Protein AF-A0A942C4Z3-F1 (afdb_monomer_lite)

Structure (mmCIF, N/CA/C/O backbone):
data_AF-A0A942C4Z3-F1
#
_entry.id   AF-A0A942C4Z3-F1
#
loop_
_atom_site.group_PDB
_atom_site.id
_atom_site.type_symbol
_atom_site.label_atom_id
_atom_site.label_alt_id
_atom_site.label_comp_id
_atom_site.label_asym_id
_atom_site.label_entity_id
_atom_site.label_seq_id
_atom_site.pdbx_PDB_ins_code
_atom_site.Cartn_x
_atom_site.Cartn_y
_atom_site.Cartn_z
_atom_site.occupancy
_atom_site.B_iso_or_equiv
_atom_site.auth_seq_id
_atom_site.auth_comp_id
_atom_site.auth_asym_id
_atom_site.auth_atom_id
_atom_site.pdbx_PDB_model_num
ATOM 1 N N . MET A 1 1 ? 22.144 50.194 47.033 1.00 37.28 1 MET A N 1
ATOM 2 C CA . MET A 1 1 ? 22.217 49.060 46.087 1.00 37.28 1 MET A CA 1
ATOM 3 C C . MET A 1 1 ? 20.791 48.682 45.725 1.00 37.28 1 MET A C 1
ATOM 5 O O . MET A 1 1 ? 20.135 47.996 46.494 1.00 37.28 1 MET A O 1
ATOM 9 N N . GLU A 1 2 ? 20.272 49.245 44.635 1.00 37.56 2 GLU A N 1
ATOM 10 C CA . GLU A 1 2 ? 18.892 49.024 44.189 1.00 37.56 2 GLU A CA 1
ATOM 11 C C . GLU A 1 2 ? 18.770 47.665 43.491 1.00 37.56 2 GLU A C 1
ATOM 13 O O . GLU A 1 2 ? 19.427 47.405 42.482 1.00 37.56 2 GLU A O 1
ATOM 18 N N . SER A 1 3 ? 17.919 46.787 44.017 1.00 44.44 3 SER A N 1
ATOM 19 C CA . SER A 1 3 ? 17.515 45.565 43.331 1.00 44.44 3 SER A CA 1
ATOM 20 C C . SER A 1 3 ? 16.444 45.909 42.293 1.00 44.44 3 SER A C 1
ATOM 22 O O . SER A 1 3 ? 15.278 46.130 42.612 1.00 44.44 3 SER A O 1
ATOM 24 N N . LYS A 1 4 ? 16.855 45.958 41.019 1.00 50.91 4 LYS A N 1
ATOM 25 C CA . LYS A 1 4 ? 15.953 46.046 39.862 1.00 50.91 4 LYS A CA 1
ATOM 26 C C . LYS A 1 4 ? 14.929 44.910 39.927 1.00 50.91 4 LYS A C 1
ATOM 28 O O . LYS A 1 4 ? 15.250 43.751 39.666 1.00 50.91 4 LYS A O 1
ATOM 33 N N . THR A 1 5 ? 13.688 45.252 40.243 1.00 57.81 5 THR A N 1
ATOM 34 C CA . THR A 1 5 ? 12.519 44.389 40.104 1.00 57.81 5 THR A CA 1
ATOM 35 C C . THR A 1 5 ? 12.338 44.055 38.625 1.00 57.81 5 THR A C 1
ATOM 37 O O . THR A 1 5 ? 11.783 44.828 37.850 1.00 57.81 5 THR A O 1
ATOM 40 N N . GLN A 1 6 ? 12.853 42.902 38.191 1.00 62.88 6 GLN A N 1
ATOM 41 C CA . GLN A 1 6 ? 12.565 42.403 36.850 1.00 62.88 6 GLN A CA 1
ATOM 42 C C . GLN A 1 6 ? 11.050 42.227 36.716 1.00 62.88 6 GLN A C 1
ATOM 44 O O . GLN A 1 6 ? 10.425 41.443 37.437 1.00 62.88 6 GLN A O 1
ATOM 49 N N . ASN A 1 7 ? 10.451 43.004 35.814 1.00 68.50 7 ASN A N 1
ATOM 50 C CA . ASN A 1 7 ? 9.014 43.026 35.603 1.00 68.50 7 ASN A CA 1
ATOM 51 C C . ASN A 1 7 ? 8.564 41.633 35.156 1.00 68.50 7 ASN A C 1
ATOM 53 O O . ASN A 1 7 ? 8.815 41.216 34.028 1.00 68.50 7 ASN A O 1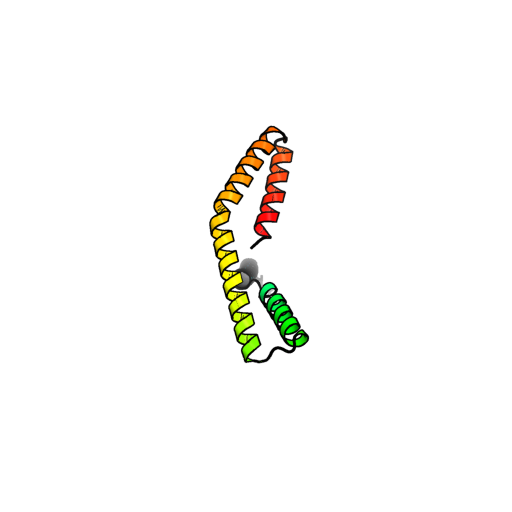
ATOM 57 N N . LYS A 1 8 ? 7.866 40.911 36.041 1.00 69.31 8 LYS A N 1
ATOM 58 C CA . LYS A 1 8 ? 7.363 39.540 35.819 1.00 69.31 8 LYS A CA 1
ATOM 59 C C . LYS A 1 8 ? 6.582 39.394 34.503 1.00 69.31 8 LYS A C 1
ATOM 61 O O . LYS A 1 8 ? 6.539 38.313 33.926 1.00 69.31 8 LYS A O 1
ATOM 66 N N . TRP A 1 9 ? 5.998 40.486 34.012 1.00 71.75 9 TRP A N 1
ATOM 67 C CA . TRP A 1 9 ? 5.335 40.577 32.711 1.00 71.75 9 TRP A CA 1
ATOM 68 C C . TRP A 1 9 ? 6.282 40.464 31.509 1.00 71.75 9 TRP A C 1
ATOM 70 O O . TRP A 1 9 ? 5.926 39.820 30.529 1.00 71.75 9 TRP A O 1
ATOM 80 N N . GLN A 1 10 ? 7.498 41.005 31.593 1.00 74.25 10 GLN A N 1
ATOM 81 C CA . GLN A 1 10 ? 8.521 40.851 30.553 1.00 74.25 10 GLN A CA 1
ATOM 82 C C . GLN A 1 10 ? 8.998 39.397 30.473 1.00 74.25 10 GLN A C 1
ATOM 84 O O . GLN A 1 10 ? 9.136 38.853 29.382 1.00 74.25 10 GLN A O 1
ATOM 89 N N . ILE A 1 11 ? 9.154 38.740 31.628 1.00 80.69 11 ILE A N 1
ATOM 90 C CA . ILE A 1 11 ? 9.517 37.318 31.700 1.00 80.69 11 ILE A CA 1
ATOM 91 C C . ILE A 1 11 ? 8.393 36.451 31.113 1.00 80.69 11 ILE A C 1
ATOM 93 O O . ILE A 1 11 ? 8.652 35.583 30.285 1.00 80.69 11 ILE A O 1
ATOM 97 N N . ARG A 1 12 ? 7.129 36.717 31.473 1.00 80.81 12 ARG A N 1
ATOM 98 C CA . ARG A 1 12 ? 5.964 36.012 30.903 1.00 80.81 12 ARG A CA 1
ATOM 99 C C . ARG A 1 12 ? 5.844 36.217 29.391 1.00 80.81 12 ARG A C 1
ATOM 101 O O . ARG A 1 12 ? 5.576 35.256 28.677 1.00 80.81 12 ARG A O 1
ATOM 108 N N . GLY A 1 13 ? 6.089 37.437 28.912 1.00 86.88 13 GLY A N 1
ATOM 109 C CA . GLY A 1 13 ? 6.123 37.750 27.484 1.00 86.88 13 GLY A CA 1
ATOM 110 C C . GLY A 1 13 ? 7.213 36.972 26.747 1.00 86.88 13 GLY A C 1
ATOM 111 O O . GLY A 1 13 ? 6.934 36.357 25.723 1.00 86.88 13 GLY A O 1
ATOM 112 N N . ALA A 1 14 ? 8.425 36.918 27.303 1.00 82.38 14 ALA A N 1
ATOM 113 C CA . ALA A 1 14 ? 9.535 36.168 26.719 1.00 82.38 14 ALA A CA 1
ATOM 114 C C . ALA A 1 14 ? 9.256 34.654 26.658 1.00 82.38 14 ALA A C 1
ATOM 116 O O . ALA A 1 14 ? 9.522 34.022 25.638 1.00 82.38 14 ALA A O 1
ATOM 117 N N . VAL A 1 15 ? 8.666 34.077 27.711 1.00 83.19 15 VAL A N 1
ATOM 118 C CA . VAL A 1 15 ? 8.317 32.645 27.753 1.00 83.19 15 VAL A CA 1
ATOM 119 C C . VAL A 1 15 ? 7.243 32.296 26.721 1.00 83.19 15 VAL A C 1
ATOM 121 O O . VAL A 1 15 ? 7.392 31.310 25.999 1.00 83.19 15 VAL A O 1
ATOM 124 N N . LEU A 1 16 ? 6.190 33.113 26.597 1.00 87.19 16 LEU A N 1
ATOM 125 C CA . LEU A 1 16 ? 5.156 32.917 25.574 1.00 87.19 16 LEU A CA 1
ATOM 126 C C . LEU A 1 16 ? 5.728 33.010 24.159 1.00 87.19 16 LEU A C 1
ATOM 128 O O . LEU A 1 16 ? 5.345 32.232 23.290 1.00 87.19 16 LEU A O 1
ATOM 132 N N . LEU A 1 17 ? 6.669 33.925 23.936 1.00 87.69 17 LEU A N 1
ATOM 133 C CA . LEU A 1 17 ? 7.296 34.121 22.636 1.00 87.69 17 LEU A CA 1
ATOM 134 C C . LEU A 1 17 ? 8.163 32.914 22.245 1.00 87.69 17 LEU A C 1
ATOM 136 O O . LEU A 1 17 ? 8.042 32.419 21.128 1.00 87.69 17 LEU A O 1
ATOM 140 N N . ILE A 1 18 ? 8.960 32.371 23.171 1.00 86.94 18 ILE A N 1
ATOM 141 C CA . ILE A 1 18 ? 9.736 31.140 22.940 1.00 86.94 18 ILE A CA 1
ATOM 142 C C . ILE A 1 18 ? 8.805 29.948 22.675 1.00 86.94 18 ILE A C 1
ATOM 144 O O . ILE A 1 18 ? 9.064 29.158 21.768 1.00 86.94 18 ILE A O 1
ATOM 148 N N . PHE A 1 19 ? 7.701 29.834 23.420 1.00 86.31 19 PHE A N 1
ATOM 149 C CA . PHE A 1 19 ? 6.722 28.764 23.222 1.00 86.31 19 PHE A CA 1
ATOM 150 C C . PHE A 1 19 ? 6.038 28.858 21.852 1.00 86.31 19 PHE A C 1
ATOM 152 O O . PHE A 1 19 ? 5.921 27.854 21.154 1.00 86.31 19 PHE A O 1
ATOM 159 N N . LEU A 1 20 ? 5.650 30.063 21.425 1.00 86.25 20 LEU A N 1
ATOM 160 C CA . LEU A 1 20 ? 5.075 30.305 20.100 1.00 86.25 20 LEU A CA 1
ATOM 161 C C . LEU A 1 20 ? 6.079 30.018 18.982 1.00 86.25 20 LEU A C 1
ATOM 163 O O . LEU A 1 20 ? 5.712 29.397 17.990 1.00 86.25 20 LEU A O 1
ATOM 167 N N . LEU A 1 21 ? 7.347 30.401 19.146 1.00 86.69 21 LEU A N 1
ATOM 168 C CA . LEU A 1 21 ? 8.398 30.086 18.176 1.00 86.69 21 LEU A CA 1
ATOM 169 C C . LEU A 1 21 ? 8.660 28.575 18.085 1.00 86.69 21 LEU A C 1
ATOM 171 O O . LEU A 1 21 ? 8.771 28.044 16.981 1.00 86.69 21 LEU A O 1
ATOM 175 N N . GLY A 1 22 ? 8.690 27.868 19.217 1.00 77.75 22 GLY A N 1
ATOM 176 C CA . GLY A 1 22 ? 8.798 26.407 19.252 1.00 77.75 22 GLY A CA 1
ATOM 177 C C . GLY A 1 22 ? 7.588 25.711 18.623 1.00 77.75 22 GLY A C 1
ATOM 178 O O . GLY A 1 22 ? 7.749 24.758 17.863 1.00 77.75 22 GLY A O 1
ATOM 179 N N . PHE A 1 23 ? 6.380 26.224 18.870 1.00 81.62 23 PHE A N 1
ATOM 180 C CA . PHE A 1 23 ? 5.143 25.714 18.278 1.00 81.62 23 PHE A CA 1
ATOM 181 C C . PHE A 1 23 ? 5.090 25.947 16.765 1.00 81.62 23 PHE A C 1
ATOM 183 O O . PHE A 1 23 ? 4.731 25.039 16.024 1.00 81.62 23 PHE A O 1
ATOM 190 N N . LEU A 1 24 ? 5.507 27.123 16.287 1.00 80.06 24 LEU A N 1
ATOM 191 C CA . LEU A 1 24 ? 5.587 27.430 14.858 1.00 80.06 24 LEU A CA 1
ATOM 192 C C . LEU A 1 24 ? 6.646 26.570 14.155 1.00 80.06 24 LEU A C 1
ATOM 194 O O . LEU A 1 24 ? 6.371 26.037 13.083 1.00 80.06 24 LEU A O 1
ATOM 198 N N . ALA A 1 25 ? 7.812 26.355 14.771 1.00 76.06 25 ALA A N 1
ATOM 199 C CA . ALA A 1 25 ? 8.840 25.451 14.250 1.00 76.06 25 ALA A CA 1
ATOM 200 C C . ALA A 1 25 ? 8.371 23.978 14.227 1.00 76.06 25 ALA A C 1
ATOM 202 O O . ALA A 1 25 ? 8.615 23.254 13.256 1.00 76.06 25 ALA A O 1
ATOM 203 N N . GLY A 1 26 ? 7.644 23.543 15.263 1.00 69.56 26 GLY A N 1
ATOM 204 C CA . GLY A 1 26 ? 7.004 22.224 15.338 1.00 69.56 26 GLY A CA 1
ATOM 205 C C . GLY A 1 26 ? 5.885 22.033 14.304 1.00 69.56 26 GLY A C 1
ATOM 206 O O . GLY A 1 26 ? 5.791 20.993 13.655 1.00 69.56 26 GLY A O 1
ATOM 207 N N . ALA A 1 27 ? 5.061 23.058 14.086 1.00 70.38 27 ALA A N 1
ATOM 208 C CA . ALA A 1 27 ? 4.002 23.032 13.083 1.00 70.38 27 ALA A CA 1
ATOM 209 C C . ALA A 1 27 ? 4.575 22.970 11.659 1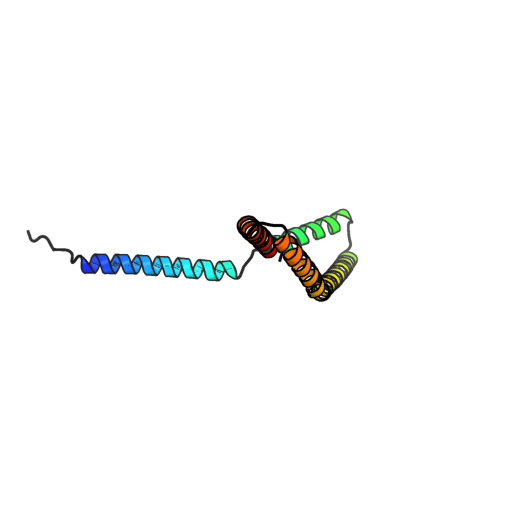.00 70.38 27 ALA A C 1
ATOM 211 O O . ALA A 1 27 ? 4.077 22.194 10.846 1.00 70.38 27 ALA A O 1
ATOM 212 N N . LEU A 1 28 ? 5.650 23.721 11.373 1.00 64.50 28 LEU A N 1
ATOM 213 C CA . LEU A 1 28 ? 6.323 23.722 10.068 1.00 64.50 28 LEU A CA 1
ATOM 214 C C . LEU A 1 28 ? 6.979 22.372 9.748 1.00 64.50 28 LEU A C 1
ATOM 216 O O . LEU A 1 28 ? 6.929 21.896 8.612 1.00 64.50 28 LEU A O 1
ATOM 220 N N . THR A 1 29 ? 7.587 21.734 10.752 1.00 58.72 29 THR A N 1
ATOM 221 C CA . THR A 1 29 ? 8.176 20.399 10.590 1.00 58.72 29 THR A CA 1
ATOM 222 C C . THR A 1 29 ? 7.105 19.359 10.275 1.00 58.72 29 THR A C 1
ATOM 224 O O . THR A 1 29 ? 7.311 18.571 9.355 1.00 58.72 29 THR A O 1
ATOM 227 N N . LEU A 1 30 ? 5.934 19.402 10.919 1.00 59.97 30 LEU A N 1
ATOM 228 C CA . LEU A 1 30 ? 4.817 18.491 10.629 1.00 59.97 30 LEU A CA 1
ATOM 229 C C . LEU A 1 30 ? 4.211 18.690 9.225 1.00 59.97 30 LEU A C 1
ATOM 231 O O . LEU A 1 30 ? 3.925 17.700 8.548 1.00 59.97 30 LEU A O 1
ATOM 235 N N . THR A 1 31 ? 4.063 19.926 8.729 1.00 59.16 31 THR A N 1
ATOM 236 C CA . THR A 1 31 ? 3.567 20.169 7.356 1.00 59.16 31 THR A CA 1
ATOM 237 C C . THR A 1 31 ? 4.559 19.730 6.281 1.00 59.16 31 THR A C 1
ATOM 239 O O . THR A 1 31 ? 4.146 19.177 5.260 1.00 59.16 31 THR A O 1
ATOM 242 N N . ILE A 1 32 ? 5.865 19.906 6.504 1.00 56.19 32 ILE A N 1
ATOM 243 C CA . ILE A 1 32 ? 6.899 19.454 5.558 1.00 56.19 32 ILE A CA 1
ATOM 244 C C . ILE A 1 32 ? 7.034 17.920 5.582 1.00 56.19 32 ILE A C 1
ATOM 246 O O . ILE A 1 32 ? 7.199 17.305 4.524 1.00 56.19 32 ILE A O 1
ATOM 250 N N . TYR A 1 33 ? 6.898 17.278 6.750 1.00 52.44 33 TYR A N 1
ATOM 251 C CA . TYR A 1 33 ? 6.986 15.816 6.878 1.00 52.44 33 TYR A CA 1
ATOM 252 C C . TYR A 1 33 ? 5.782 15.080 6.272 1.00 52.44 33 TYR A C 1
ATOM 254 O O . TYR A 1 33 ? 5.927 13.970 5.759 1.00 52.44 33 TYR A O 1
ATOM 262 N N . HIS A 1 34 ? 4.596 15.697 6.251 1.00 51.03 34 HIS A N 1
ATOM 263 C CA . HIS A 1 34 ? 3.418 15.093 5.621 1.00 51.03 34 HIS A CA 1
ATOM 264 C C . HIS A 1 34 ? 3.461 15.081 4.084 1.00 51.03 34 HIS A C 1
ATOM 266 O O . HIS A 1 34 ? 2.803 14.237 3.475 1.00 51.03 34 HIS A O 1
ATOM 272 N N . SER A 1 35 ? 4.276 15.935 3.453 1.00 49.03 35 SER A N 1
ATOM 273 C CA . SER A 1 35 ? 4.410 16.004 1.987 1.00 49.03 35 SER A CA 1
ATOM 274 C C . SER A 1 35 ? 5.459 15.033 1.416 1.00 49.03 35 SER A C 1
ATOM 276 O O . SER A 1 35 ? 5.596 14.877 0.203 1.00 49.03 35 SER A O 1
ATOM 278 N N . LYS A 1 36 ? 6.197 14.326 2.283 1.00 51.75 36 LYS A N 1
ATOM 279 C CA . LYS A 1 36 ? 7.208 13.334 1.895 1.00 51.75 36 LYS A CA 1
ATOM 280 C C . LYS A 1 36 ? 7.084 12.077 2.748 1.00 51.75 36 LYS A C 1
ATOM 282 O O . LYS A 1 36 ? 7.944 11.788 3.574 1.00 51.75 36 LYS A O 1
ATOM 287 N N . ARG A 1 37 ? 6.050 11.262 2.503 1.00 51.56 37 ARG A N 1
ATOM 288 C CA . ARG A 1 37 ? 6.191 9.831 2.819 1.00 51.56 37 ARG A CA 1
ATOM 289 C C . ARG A 1 37 ? 7.410 9.323 2.033 1.00 51.56 37 ARG A C 1
ATOM 291 O O . ARG A 1 37 ? 7.418 9.478 0.811 1.00 51.56 37 ARG A O 1
ATOM 298 N N . PRO A 1 38 ? 8.444 8.782 2.692 1.00 43.78 38 PRO A N 1
ATOM 299 C CA . PRO A 1 38 ? 9.687 8.455 2.019 1.00 43.78 38 PRO A CA 1
ATOM 300 C C . PRO A 1 38 ? 9.483 7.347 0.970 1.00 43.78 38 PRO A C 1
A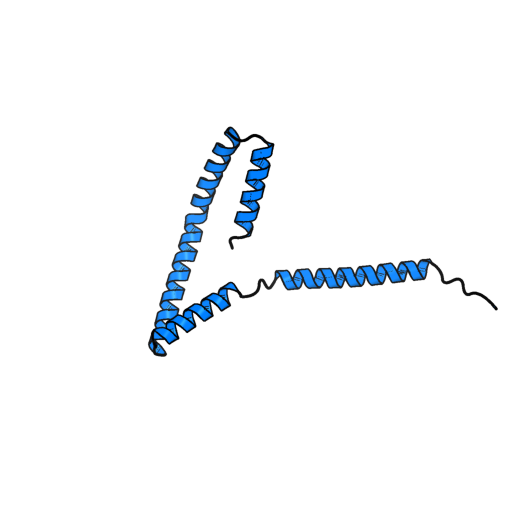TOM 302 O O . PRO A 1 38 ? 8.602 6.492 1.121 1.00 43.78 38 PRO A O 1
ATOM 305 N N . PRO A 1 39 ? 10.319 7.328 -0.081 1.00 51.31 39 PRO A N 1
ATOM 306 C CA . PRO A 1 39 ? 10.260 6.431 -1.235 1.00 51.31 39 PRO A CA 1
ATOM 307 C C . PRO A 1 39 ? 10.626 4.976 -0.899 1.00 51.31 39 PRO A C 1
ATOM 309 O O . PRO A 1 39 ? 11.052 4.242 -1.784 1.00 51.31 39 PRO A O 1
ATOM 312 N N . VAL A 1 40 ? 10.448 4.511 0.339 1.00 51.38 40 VAL A N 1
ATOM 313 C CA . VAL A 1 40 ? 10.884 3.176 0.787 1.00 51.38 40 VAL A CA 1
ATOM 314 C C . VAL A 1 40 ? 10.283 2.081 -0.106 1.00 51.38 40 VAL A C 1
ATOM 316 O O . VAL A 1 40 ? 10.958 1.144 -0.519 1.00 51.38 40 VAL A O 1
ATOM 319 N N . PHE A 1 41 ? 9.028 2.246 -0.538 1.00 53.88 41 PHE A N 1
ATOM 320 C CA . PHE A 1 41 ? 8.391 1.325 -1.485 1.00 53.88 41 PHE A CA 1
ATOM 321 C C . PHE A 1 41 ? 8.923 1.418 -2.924 1.00 53.88 41 PHE A C 1
ATOM 323 O O . PHE A 1 41 ? 8.833 0.437 -3.667 1.00 53.88 41 PHE A O 1
ATOM 330 N N . SER A 1 42 ? 9.407 2.576 -3.378 1.00 63.09 42 SER A N 1
ATOM 331 C CA . SER A 1 42 ? 10.024 2.718 -4.707 1.00 63.09 42 SER A CA 1
ATOM 332 C C . SER A 1 42 ? 11.484 2.280 -4.714 1.00 63.09 42 SER A C 1
ATOM 334 O O . SER A 1 42 ? 11.890 1.649 -5.683 1.00 63.09 42 SER A O 1
ATOM 336 N N . GLU A 1 43 ? 12.236 2.516 -3.641 1.00 67.19 43 GLU A N 1
ATOM 337 C CA . GLU A 1 43 ? 13.625 2.069 -3.495 1.00 67.19 43 GLU A CA 1
ATOM 338 C C . GLU A 1 43 ? 13.700 0.545 -3.422 1.00 67.19 43 GLU A C 1
ATOM 340 O O . GLU A 1 43 ? 14.367 -0.063 -4.252 1.00 67.19 43 GLU A O 1
ATOM 345 N N . VAL A 1 44 ? 12.887 -0.097 -2.575 1.00 75.75 44 VAL A N 1
ATOM 346 C CA . VAL A 1 44 ? 12.818 -1.569 -2.489 1.00 75.75 44 VAL A CA 1
ATOM 347 C C . VAL A 1 44 ? 12.316 -2.201 -3.798 1.00 75.75 44 VAL A C 1
ATOM 349 O O . VAL A 1 44 ? 12.640 -3.344 -4.126 1.00 75.75 44 VAL A O 1
ATOM 352 N N . ARG A 1 45 ? 11.484 -1.499 -4.581 1.00 74.81 45 ARG A N 1
ATOM 353 C CA . ARG A 1 45 ? 11.069 -1.977 -5.916 1.00 74.81 45 ARG A CA 1
ATOM 354 C C . ARG A 1 45 ? 12.179 -1.831 -6.946 1.00 74.81 45 ARG A C 1
ATOM 356 O O . ARG A 1 45 ? 12.382 -2.758 -7.724 1.00 74.81 45 ARG A O 1
ATOM 363 N N . ARG A 1 46 ? 12.886 -0.703 -6.938 1.00 79.38 46 ARG A N 1
ATOM 364 C CA . ARG A 1 46 ? 14.026 -0.459 -7.820 1.00 79.38 46 ARG A CA 1
ATOM 365 C C . ARG A 1 46 ? 15.128 -1.469 -7.539 1.00 79.38 46 ARG A C 1
ATOM 367 O O . ARG A 1 46 ? 15.557 -2.147 -8.454 1.00 79.38 46 ARG A O 1
ATOM 374 N N . GLU A 1 47 ? 15.478 -1.679 -6.277 1.00 85.19 47 GLU A N 1
ATOM 375 C CA . GLU A 1 47 ? 16.475 -2.663 -5.856 1.00 85.19 47 GLU A CA 1
ATOM 376 C C . GLU A 1 47 ? 16.104 -4.097 -6.274 1.00 85.19 47 GLU A C 1
ATOM 378 O O . GLU A 1 47 ? 16.959 -4.871 -6.695 1.00 85.19 47 GLU A O 1
ATOM 383 N N . ARG A 1 48 ? 14.820 -4.474 -6.200 1.00 86.12 48 ARG A N 1
ATOM 384 C CA . ARG A 1 48 ? 14.346 -5.774 -6.712 1.00 86.12 48 ARG A CA 1
ATOM 385 C C . ARG A 1 48 ? 14.481 -5.890 -8.229 1.00 86.12 48 ARG A C 1
ATOM 387 O O . ARG A 1 48 ? 14.877 -6.944 -8.715 1.00 86.12 48 ARG A O 1
ATOM 394 N N . PHE A 1 49 ? 14.169 -4.824 -8.963 1.00 85.88 49 PHE A N 1
ATOM 395 C CA . PHE A 1 49 ? 14.342 -4.793 -10.413 1.00 85.88 49 PHE A CA 1
ATOM 396 C C . PHE A 1 49 ? 15.822 -4.873 -10.805 1.00 85.88 49 PHE A C 1
ATOM 398 O O . PHE A 1 49 ? 16.175 -5.690 -11.645 1.00 85.88 49 PHE A O 1
ATOM 405 N N . GLU A 1 50 ? 16.698 -4.108 -10.149 1.00 87.00 50 GLU A N 1
ATOM 406 C CA . GLU A 1 50 ? 18.145 -4.167 -10.392 1.00 87.00 50 GLU A CA 1
ATOM 407 C C . GLU A 1 50 ? 18.717 -5.555 -10.078 1.00 87.00 50 GLU A C 1
ATOM 409 O O . GLU A 1 50 ? 19.494 -6.092 -10.864 1.00 87.00 50 GLU A O 1
ATOM 414 N N . ARG A 1 51 ? 18.284 -6.193 -8.981 1.00 90.44 51 ARG A N 1
ATOM 415 C CA . ARG A 1 51 ? 18.663 -7.583 -8.677 1.00 90.44 51 ARG A CA 1
ATOM 416 C C . ARG A 1 51 ? 18.258 -8.547 -9.790 1.00 90.44 51 ARG A C 1
ATOM 418 O O . ARG A 1 51 ? 19.080 -9.359 -10.196 1.00 90.44 51 ARG A O 1
ATOM 425 N N . MET A 1 52 ? 17.035 -8.433 -10.305 1.00 89.62 52 MET A N 1
ATOM 426 C CA . MET A 1 52 ? 16.549 -9.259 -11.416 1.00 89.62 52 MET A CA 1
ATOM 427 C C . MET A 1 52 ? 17.355 -9.020 -12.699 1.00 89.62 52 MET A C 1
ATOM 429 O O . MET A 1 52 ? 17.778 -9.978 -13.336 1.00 89.62 52 MET A O 1
ATOM 433 N N . VAL A 1 53 ? 17.601 -7.755 -13.056 1.00 89.25 53 VAL A N 1
ATOM 434 C CA . VAL A 1 53 ? 18.413 -7.367 -14.222 1.00 89.25 53 VAL A CA 1
ATOM 435 C C . VAL A 1 53 ? 19.806 -7.990 -14.141 1.00 89.25 53 VAL A C 1
ATOM 437 O O . VAL A 1 53 ? 20.268 -8.567 -15.122 1.00 89.25 53 VAL A O 1
ATOM 440 N N . ASN A 1 54 ? 20.443 -7.917 -12.969 1.00 89.69 54 ASN A N 1
ATOM 441 C CA . ASN A 1 54 ? 21.784 -8.453 -12.747 1.00 89.69 54 ASN A CA 1
ATOM 442 C C . ASN A 1 54 ? 21.806 -9.987 -12.764 1.00 89.69 54 ASN A C 1
ATOM 444 O O . ASN A 1 54 ? 22.678 -10.577 -13.394 1.00 89.69 54 ASN A O 1
ATOM 448 N N . GLN A 1 55 ? 20.841 -10.643 -12.111 1.00 93.25 55 GLN A N 1
ATOM 449 C CA . GLN A 1 55 ? 20.751 -12.108 -12.073 1.00 93.25 55 GLN A CA 1
ATOM 450 C C . GLN A 1 55 ? 20.482 -12.716 -13.453 1.00 93.25 55 GLN A C 1
ATOM 452 O O . GLN A 1 55 ? 21.029 -13.765 -13.774 1.00 93.25 55 GLN A O 1
ATOM 457 N N . LEU A 1 56 ? 19.660 -12.051 -14.267 1.00 92.50 56 LEU A N 1
ATOM 458 C CA . LEU A 1 56 ? 19.325 -12.491 -15.622 1.00 92.50 56 LEU A CA 1
ATOM 459 C C . LEU A 1 56 ? 20.301 -11.970 -16.685 1.00 92.50 56 LEU A C 1
ATOM 461 O O . LEU A 1 56 ? 20.125 -12.282 -17.858 1.00 92.50 56 LEU A O 1
ATOM 465 N N . GLN A 1 57 ? 21.299 -11.173 -16.284 1.00 93.31 57 GLN A N 1
ATOM 466 C CA . GLN A 1 57 ? 22.306 -10.576 -17.167 1.00 93.31 57 GLN A CA 1
ATOM 467 C C . GLN A 1 57 ? 21.677 -9.858 -18.373 1.00 93.31 57 GLN A C 1
ATOM 469 O O . GLN A 1 57 ? 22.103 -10.020 -19.516 1.00 93.31 57 GLN A O 1
ATOM 474 N N . LEU A 1 58 ? 20.621 -9.077 -18.123 1.00 90.62 58 LEU A N 1
ATOM 475 C CA . LEU A 1 58 ? 19.877 -8.429 -19.202 1.00 90.62 58 LEU A CA 1
ATOM 476 C C . LEU A 1 58 ? 20.736 -7.375 -19.908 1.00 90.62 58 LEU A C 1
ATOM 478 O O . LEU A 1 58 ? 21.349 -6.516 -19.273 1.00 90.62 58 LEU A O 1
ATOM 482 N N . THR A 1 59 ? 20.692 -7.377 -21.239 1.00 91.81 59 THR A N 1
ATOM 483 C CA . THR A 1 59 ? 21.260 -6.296 -22.055 1.00 91.81 59 THR A CA 1
ATOM 484 C C . THR A 1 59 ? 20.496 -4.982 -21.846 1.00 91.81 59 THR A C 1
ATOM 486 O O . THR A 1 59 ? 19.365 -4.959 -21.350 1.00 91.81 59 THR A O 1
ATOM 489 N N . SER A 1 60 ? 21.075 -3.856 -22.272 1.00 85.75 60 SER A N 1
ATOM 490 C CA . SER A 1 60 ? 20.425 -2.536 -22.195 1.00 85.75 60 SER A CA 1
ATOM 491 C C . SER A 1 60 ? 19.073 -2.491 -22.927 1.00 85.75 60 SER A C 1
ATOM 493 O O . SER A 1 60 ? 18.103 -1.922 -22.412 1.00 85.75 60 SER A O 1
ATOM 495 N N . GLY A 1 61 ? 18.983 -3.147 -24.089 1.00 88.31 61 GLY A N 1
ATOM 496 C CA . GLY A 1 61 ? 17.743 -3.284 -24.855 1.00 88.31 61 GLY A CA 1
ATOM 497 C C . GLY A 1 61 ? 16.682 -4.087 -24.099 1.00 88.31 61 GLY A C 1
ATOM 498 O O . GLY A 1 61 ? 15.556 -3.621 -23.927 1.00 88.31 61 GLY A O 1
ATOM 499 N N . GLN A 1 62 ? 17.061 -5.248 -23.555 1.00 85.50 62 GLN A N 1
ATOM 500 C CA . GLN A 1 62 ? 16.157 -6.092 -22.764 1.00 85.50 62 GLN A CA 1
ATOM 501 C C . GLN A 1 62 ? 15.683 -5.385 -21.492 1.00 85.50 62 GLN A C 1
ATOM 503 O O . GLN A 1 62 ? 14.498 -5.416 -21.174 1.00 85.50 62 GLN A O 1
ATOM 508 N N . ARG A 1 63 ? 16.574 -4.683 -20.783 1.00 89.31 63 ARG A N 1
ATOM 509 C CA . ARG A 1 63 ? 16.217 -3.910 -19.586 1.00 89.31 63 ARG A CA 1
ATOM 510 C C . ARG A 1 63 ? 15.124 -2.882 -19.876 1.00 89.31 63 ARG A C 1
ATOM 512 O O . ARG A 1 63 ? 14.191 -2.745 -19.085 1.00 89.31 63 ARG A O 1
ATOM 519 N N . THR A 1 64 ? 15.229 -2.180 -21.004 1.00 86.62 64 THR A N 1
ATOM 520 C CA . THR A 1 64 ? 14.231 -1.189 -21.432 1.00 86.62 64 THR A CA 1
ATOM 521 C C . THR A 1 64 ? 12.873 -1.847 -21.674 1.00 86.62 64 THR A C 1
ATOM 523 O O . THR A 1 64 ? 11.867 -1.393 -21.129 1.00 86.62 64 THR A O 1
ATOM 526 N N . GLN A 1 65 ? 12.854 -2.964 -22.406 1.00 87.31 65 GLN A N 1
ATOM 527 C CA . GLN A 1 65 ? 11.630 -3.714 -22.697 1.00 87.31 65 GLN A CA 1
ATOM 528 C C . GLN A 1 65 ? 10.976 -4.281 -21.429 1.00 87.31 65 GLN A C 1
ATOM 530 O O . GLN A 1 65 ? 9.778 -4.104 -21.222 1.00 87.31 65 GLN A O 1
ATOM 535 N N . VAL A 1 66 ? 11.750 -4.900 -20.531 1.00 87.31 66 VAL A N 1
ATOM 536 C CA . VAL A 1 66 ? 11.218 -5.444 -19.270 1.00 87.31 66 VAL A CA 1
ATOM 537 C C . VAL A 1 66 ? 10.660 -4.322 -18.393 1.00 87.31 66 VAL A C 1
ATOM 539 O O . VAL A 1 66 ? 9.585 -4.478 -17.816 1.00 87.31 66 VAL A O 1
ATOM 542 N N . ASN A 1 67 ? 11.331 -3.169 -18.313 1.00 85.88 67 ASN A N 1
ATOM 543 C CA . ASN A 1 67 ? 10.801 -2.020 -17.577 1.00 85.88 67 ASN A CA 1
ATOM 544 C C . ASN A 1 67 ? 9.456 -1.548 -18.157 1.00 85.88 67 ASN A C 1
ATOM 546 O O . ASN A 1 67 ? 8.519 -1.299 -17.398 1.00 85.88 67 ASN A O 1
ATOM 550 N N . GLN A 1 68 ? 9.331 -1.472 -19.485 1.00 87.88 68 GLN A N 1
ATOM 551 C CA . GLN A 1 68 ? 8.070 -1.119 -20.138 1.00 87.88 68 GLN A CA 1
ATOM 552 C C . GLN A 1 68 ? 6.955 -2.119 -19.794 1.00 87.88 68 GLN A C 1
ATOM 554 O O . GLN A 1 68 ? 5.914 -1.703 -19.285 1.00 87.88 68 GLN A O 1
ATOM 559 N N . ILE A 1 69 ? 7.202 -3.423 -19.955 1.00 88.00 69 ILE A N 1
ATOM 560 C CA . ILE A 1 69 ? 6.234 -4.489 -19.640 1.00 88.00 69 ILE A CA 1
ATOM 561 C C . ILE A 1 69 ? 5.775 -4.402 -18.176 1.00 88.00 69 ILE A C 1
ATOM 563 O O . ILE A 1 69 ? 4.581 -4.462 -17.874 1.00 88.00 69 ILE A O 1
ATOM 567 N N . MET A 1 70 ? 6.714 -4.212 -17.246 1.00 87.44 70 MET A N 1
ATOM 568 C CA . MET A 1 70 ? 6.408 -4.105 -15.816 1.00 87.44 70 MET A CA 1
ATOM 569 C C . MET A 1 70 ? 5.593 -2.847 -15.487 1.00 87.44 70 MET A C 1
ATOM 571 O O . MET A 1 70 ? 4.740 -2.876 -14.593 1.00 87.44 70 MET A O 1
ATOM 575 N N . ASN A 1 71 ? 5.830 -1.741 -16.195 1.00 87.50 71 ASN A N 1
ATOM 576 C CA . ASN A 1 71 ? 5.058 -0.512 -16.029 1.00 87.50 71 ASN A CA 1
ATOM 577 C C . ASN A 1 71 ? 3.643 -0.648 -16.601 1.00 87.50 71 ASN A C 1
ATOM 579 O O . ASN A 1 71 ? 2.692 -0.270 -15.919 1.00 87.50 71 ASN A O 1
ATOM 583 N N . GLU A 1 72 ? 3.479 -1.244 -17.781 1.00 90.88 72 GLU A N 1
ATOM 584 C CA . GLU A 1 72 ? 2.164 -1.539 -18.364 1.00 90.88 72 GLU A CA 1
ATOM 585 C C . GLU A 1 72 ? 1.343 -2.461 -17.458 1.00 90.88 72 GLU A C 1
ATOM 587 O O . GLU A 1 72 ? 0.180 -2.182 -17.159 1.00 90.88 72 GLU A O 1
ATOM 592 N N . MET A 1 73 ? 1.964 -3.526 -16.941 1.00 90.19 73 MET A N 1
ATOM 593 C CA . MET A 1 73 ? 1.342 -4.411 -15.958 1.00 90.19 73 MET A CA 1
ATOM 594 C C . MET A 1 73 ? 0.880 -3.627 -14.723 1.00 90.19 73 MET A C 1
ATOM 596 O O . MET A 1 73 ? -0.246 -3.807 -14.259 1.00 90.19 73 MET A O 1
ATOM 600 N N . ARG A 1 74 ? 1.718 -2.724 -14.194 1.00 88.31 74 ARG A N 1
ATOM 601 C CA . ARG A 1 74 ? 1.352 -1.889 -13.042 1.00 88.31 74 ARG A CA 1
ATOM 602 C C . ARG A 1 74 ? 0.126 -1.026 -13.335 1.00 88.31 74 ARG A C 1
ATOM 604 O O . ARG A 1 74 ? -0.741 -0.948 -12.469 1.00 88.31 74 ARG A O 1
ATOM 611 N N . GLN A 1 75 ? 0.047 -0.406 -14.512 1.00 91.62 75 GLN A N 1
ATOM 612 C CA . GLN A 1 75 ? -1.116 0.403 -14.890 1.00 91.62 75 GLN A CA 1
ATOM 613 C C . GLN A 1 75 ? -2.387 -0.446 -14.934 1.00 91.62 75 GLN A C 1
ATOM 615 O O . GLN A 1 75 ? -3.360 -0.109 -14.266 1.00 91.62 75 GLN A O 1
ATOM 620 N N . LYS A 1 76 ? -2.333 -1.627 -15.566 1.00 93.56 76 LYS A N 1
ATOM 621 C CA . LYS A 1 76 ? -3.467 -2.567 -15.592 1.00 93.56 76 LYS A CA 1
ATOM 622 C C . LYS A 1 76 ? -3.954 -2.937 -14.187 1.00 93.56 76 LYS A C 1
ATOM 624 O O . LYS A 1 76 ? -5.156 -2.970 -13.939 1.00 93.56 76 LYS A O 1
ATOM 629 N N . PHE A 1 77 ? -3.042 -3.168 -13.240 1.00 91.19 77 PHE A N 1
ATOM 630 C CA . PHE A 1 77 ? -3.417 -3.431 -11.845 1.00 91.19 77 PHE A CA 1
ATOM 631 C C . PHE A 1 77 ? -4.034 -2.218 -11.139 1.00 91.19 77 PHE A C 1
ATOM 633 O O . PHE A 1 77 ? -4.944 -2.390 -10.325 1.00 91.19 77 PHE A O 1
ATOM 640 N N . VAL A 1 78 ? -3.546 -1.005 -11.411 1.00 90.56 78 VAL A N 1
ATOM 641 C CA . VAL A 1 78 ? -4.127 0.230 -10.862 1.00 90.56 78 VAL A CA 1
ATOM 642 C C . VAL A 1 78 ? -5.547 0.421 -11.384 1.00 90.56 78 VAL A C 1
ATOM 644 O O . VAL A 1 78 ? -6.453 0.671 -10.588 1.00 90.56 78 VAL A O 1
ATOM 647 N N . ASP A 1 79 ? -5.758 0.235 -12.683 1.00 93.69 79 ASP A N 1
ATOM 648 C CA . ASP A 1 79 ? -7.072 0.357 -13.309 1.00 93.69 79 ASP A CA 1
ATOM 649 C C . ASP A 1 79 ? -8.038 -0.700 -12.782 1.00 93.69 79 ASP A C 1
ATOM 651 O O . ASP A 1 79 ? -9.142 -0.366 -12.350 1.00 93.69 79 ASP A O 1
ATOM 655 N N . TYR A 1 80 ? -7.595 -1.955 -12.688 1.00 94.88 80 TYR A N 1
ATOM 656 C CA . TYR A 1 80 ? -8.379 -3.021 -12.071 1.00 94.88 80 TYR A CA 1
ATOM 657 C C . TYR A 1 80 ? -8.761 -2.689 -10.623 1.00 94.88 80 TYR A C 1
ATOM 659 O O . TYR A 1 80 ? -9.915 -2.861 -10.223 1.00 94.88 80 TYR A O 1
ATOM 667 N N . ARG A 1 81 ? -7.824 -2.172 -9.815 1.00 90.81 81 ARG A N 1
ATOM 668 C CA . ARG A 1 81 ? -8.114 -1.756 -8.434 1.00 90.81 81 ARG A CA 1
ATOM 669 C C . ARG A 1 81 ? -9.157 -0.639 -8.401 1.00 90.81 81 ARG A C 1
ATOM 671 O O . ARG A 1 81 ? -10.052 -0.687 -7.566 1.00 90.81 81 ARG A O 1
ATOM 678 N N . ARG A 1 82 ? -9.060 0.353 -9.290 1.00 91.75 82 ARG A N 1
ATOM 679 C CA . ARG A 1 82 ? -10.035 1.452 -9.378 1.00 91.75 82 ARG A CA 1
ATOM 680 C C . ARG A 1 82 ? -11.425 0.942 -9.743 1.00 91.75 82 ARG A C 1
ATOM 682 O O . ARG A 1 82 ? -12.389 1.308 -9.084 1.00 91.75 82 ARG A O 1
ATOM 689 N N . GLN A 1 83 ? -11.514 0.061 -10.735 1.00 93.81 83 GLN A N 1
ATOM 690 C CA . GLN A 1 83 ? -12.781 -0.518 -11.191 1.00 93.81 83 GLN A CA 1
ATOM 691 C C . GLN A 1 83 ? -13.412 -1.445 -10.143 1.00 93.81 83 GLN A C 1
ATOM 693 O O . GLN A 1 83 ? -14.629 -1.473 -9.990 1.00 93.81 83 GLN A O 1
ATOM 698 N N . SER A 1 84 ? -12.596 -2.187 -9.391 1.00 94.44 84 SER A N 1
ATOM 699 C CA . SER A 1 84 ? -13.071 -3.109 -8.349 1.00 94.44 84 SER A CA 1
ATOM 700 C C . SER A 1 84 ? -13.352 -2.439 -7.001 1.00 94.44 84 SER A C 1
ATOM 702 O O . SER A 1 84 ? -14.058 -3.022 -6.177 1.00 94.44 84 SER A O 1
ATOM 704 N N . ALA A 1 85 ? -12.846 -1.224 -6.759 1.00 92.38 85 ALA A N 1
ATOM 705 C CA . ALA A 1 85 ? -12.991 -0.533 -5.478 1.00 92.38 85 ALA A CA 1
ATOM 706 C C . ALA A 1 85 ? -14.453 -0.380 -5.006 1.00 92.38 85 ALA A C 1
ATOM 708 O O . ALA A 1 85 ? -14.702 -0.703 -3.840 1.00 92.38 85 ALA A O 1
ATOM 709 N N . PRO A 1 86 ? -15.427 0.014 -5.856 1.00 95.00 86 PRO A N 1
ATOM 710 C CA . PRO A 1 86 ? -16.827 0.122 -5.443 1.00 95.00 86 PRO A CA 1
ATOM 711 C C . PRO A 1 86 ? -17.401 -1.219 -4.977 1.00 95.00 86 PRO A C 1
ATOM 713 O O . PRO A 1 86 ? -17.978 -1.305 -3.898 1.00 95.00 86 PRO A O 1
ATOM 716 N N . ARG A 1 87 ? -17.147 -2.294 -5.733 1.00 95.50 87 ARG A N 1
ATOM 717 C CA . ARG A 1 87 ? -17.629 -3.643 -5.404 1.00 95.50 87 ARG A CA 1
ATOM 718 C C . ARG A 1 87 ? -17.023 -4.171 -4.105 1.00 95.50 87 ARG A C 1
ATOM 720 O O . ARG A 1 87 ? -17.704 -4.786 -3.295 1.00 95.50 87 ARG A O 1
ATOM 727 N N . VAL A 1 88 ? -15.736 -3.915 -3.874 1.00 93.88 88 VAL A N 1
ATOM 728 C CA . VAL A 1 88 ? -15.082 -4.276 -2.606 1.00 93.88 88 VAL A CA 1
ATOM 729 C C . VAL A 1 88 ? -15.681 -3.495 -1.435 1.00 93.88 88 VAL A C 1
ATOM 731 O O . VAL A 1 88 ? -15.800 -4.035 -0.336 1.00 93.88 88 VAL A O 1
ATOM 734 N N . GLN A 1 89 ? -16.039 -2.227 -1.641 1.00 92.88 89 GLN A N 1
ATOM 735 C CA . GLN A 1 89 ? -16.672 -1.414 -0.608 1.00 92.88 89 GLN A CA 1
ATOM 736 C C . GLN A 1 89 ? -18.086 -1.898 -0.280 1.00 92.88 89 GLN A C 1
ATOM 738 O O . GLN A 1 89 ? -18.415 -1.990 0.899 1.00 92.88 89 GLN A O 1
ATOM 743 N N . GLU A 1 90 ? -18.865 -2.277 -1.287 1.00 96.19 90 GLU A N 1
ATOM 744 C CA . GLU A 1 90 ? -20.191 -2.874 -1.114 1.00 96.19 90 GLU A CA 1
ATOM 745 C C . GLU A 1 90 ? -20.124 -4.172 -0.297 1.00 96.19 90 GLU A C 1
ATOM 747 O O . GLU A 1 90 ? -20.806 -4.300 0.715 1.00 96.19 90 GLU A O 1
ATOM 752 N N . ILE A 1 91 ? -19.220 -5.093 -0.653 1.00 96.00 91 ILE A N 1
ATOM 753 C CA . ILE A 1 91 ? -19.027 -6.350 0.094 1.00 96.00 91 ILE A CA 1
ATOM 754 C C . ILE A 1 91 ? -18.687 -6.067 1.565 1.00 96.00 91 ILE A C 1
ATOM 756 O O . ILE A 1 91 ? -19.195 -6.728 2.472 1.00 96.00 91 ILE A O 1
ATOM 760 N N . ARG A 1 92 ? -17.837 -5.064 1.826 1.00 94.12 92 ARG A N 1
ATOM 761 C CA . ARG A 1 92 ? -17.492 -4.652 3.195 1.00 94.12 92 ARG A CA 1
ATOM 762 C C . ARG A 1 92 ? -18.696 -4.102 3.950 1.00 94.12 92 ARG A C 1
ATOM 764 O O . ARG A 1 92 ? -18.868 -4.479 5.097 1.00 94.12 92 ARG A O 1
ATOM 771 N N . GLN A 1 93 ? -19.507 -3.253 3.323 1.00 95.00 93 GLN A N 1
ATOM 772 C CA . GLN A 1 93 ? -20.720 -2.709 3.941 1.00 95.00 93 GLN A CA 1
ATOM 773 C C . GLN A 1 93 ? -21.711 -3.821 4.289 1.00 95.00 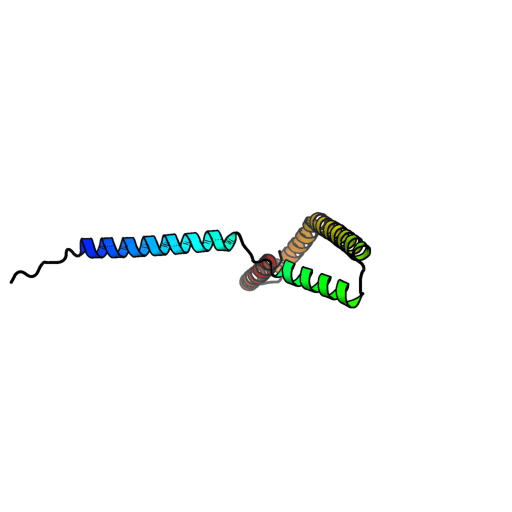93 GLN A C 1
ATOM 775 O O . GLN A 1 93 ? -22.163 -3.893 5.425 1.00 95.00 93 GLN A O 1
ATOM 780 N N . GLN A 1 94 ? -21.952 -4.753 3.367 1.00 97.06 94 GLN A N 1
ATOM 781 C CA . GLN A 1 94 ? -22.814 -5.912 3.618 1.00 97.06 94 GLN A CA 1
ATOM 782 C C . GLN A 1 94 ? -22.289 -6.790 4.762 1.00 97.06 94 GLN A C 1
ATOM 784 O O . GLN A 1 94 ? -23.065 -7.327 5.549 1.00 97.06 94 GLN A O 1
ATOM 789 N N . THR A 1 95 ? -20.967 -6.940 4.869 1.00 95.62 95 THR A N 1
ATOM 790 C CA . THR A 1 95 ? -20.334 -7.681 5.972 1.00 95.62 95 THR A CA 1
ATOM 791 C C . THR A 1 95 ? -20.505 -6.937 7.295 1.00 95.62 95 THR A C 1
ATOM 793 O O . THR A 1 95 ? -20.860 -7.539 8.305 1.00 95.62 95 THR A O 1
ATOM 796 N N . ASP A 1 96 ? -20.289 -5.623 7.280 1.00 95.44 96 ASP A N 1
ATOM 797 C CA . ASP A 1 96 ? -20.437 -4.736 8.428 1.00 95.44 96 ASP A CA 1
ATOM 798 C C . ASP A 1 96 ? -21.890 -4.776 8.963 1.00 95.44 96 ASP A C 1
ATOM 800 O O . ASP A 1 96 ? -22.097 -4.947 10.164 1.00 95.44 96 ASP A O 1
ATOM 804 N N . GLU A 1 97 ? -22.898 -4.754 8.086 1.00 96.25 97 GLU A N 1
ATOM 805 C CA . GLU A 1 97 ? -24.316 -4.904 8.456 1.00 96.25 97 GLU A CA 1
ATOM 806 C C . GLU A 1 97 ? -24.642 -6.261 9.092 1.00 96.25 97 GLU A C 1
ATOM 808 O O . GLU A 1 97 ? -25.464 -6.344 10.006 1.00 96.25 97 GLU A O 1
ATOM 813 N N . GLN A 1 98 ? -24.026 -7.343 8.611 1.00 97.38 98 GLN A N 1
ATOM 814 C CA . GLN A 1 98 ? -24.218 -8.675 9.188 1.00 97.38 98 GLN A CA 1
ATOM 815 C C . GLN A 1 98 ? -23.567 -8.779 10.567 1.00 97.38 98 GLN A C 1
ATOM 817 O O . GLN A 1 98 ? -24.179 -9.298 11.497 1.00 97.38 98 GLN A O 1
ATOM 822 N N . LEU A 1 99 ? -22.357 -8.241 10.722 1.00 96.81 99 LEU A N 1
ATOM 823 C CA . LEU A 1 99 ? -21.639 -8.247 11.994 1.00 96.81 99 LEU A CA 1
ATOM 824 C C . LEU A 1 99 ? -22.344 -7.404 13.057 1.00 96.81 99 LEU A C 1
ATOM 826 O O . LEU A 1 99 ? -22.426 -7.831 14.207 1.00 96.81 99 LEU A O 1
ATOM 830 N N . GLN A 1 100 ? -22.918 -6.259 12.684 1.00 96.19 100 GLN A N 1
ATOM 831 C CA . GLN A 1 100 ? -23.658 -5.406 13.616 1.00 96.19 100 GLN A CA 1
ATOM 832 C C . GLN A 1 100 ? -24.869 -6.117 14.248 1.00 96.19 100 GLN A C 1
ATOM 834 O O . GLN A 1 100 ? -25.276 -5.763 15.350 1.00 96.19 100 GLN A O 1
ATOM 839 N N . LYS A 1 101 ? -25.435 -7.135 13.584 1.00 96.94 101 LYS A N 1
ATOM 840 C CA . LYS A 1 101 ? -26.553 -7.935 14.118 1.00 96.94 101 LYS A CA 1
ATOM 841 C C . LYS A 1 101 ? -26.121 -8.967 15.162 1.00 96.94 101 LYS A C 1
ATOM 843 O O . LYS A 1 101 ? -26.970 -9.458 15.897 1.00 96.94 101 LYS A O 1
ATOM 848 N N . VAL A 1 102 ? -24.839 -9.334 15.187 1.00 98.19 102 VAL A N 1
ATOM 849 C CA . VAL A 1 102 ? -24.309 -10.425 16.026 1.00 98.19 102 VAL A CA 1
ATOM 850 C C . VAL A 1 102 ? -23.446 -9.892 17.170 1.00 98.19 102 VAL A C 1
ATOM 852 O O . VAL A 1 102 ? -23.378 -10.509 18.229 1.00 98.19 102 VAL A O 1
ATOM 855 N N . LEU A 1 103 ? -22.783 -8.754 16.969 1.00 97.31 103 LEU A N 1
ATOM 856 C CA . LEU A 1 103 ? -21.881 -8.154 17.946 1.00 97.31 103 LEU A CA 1
ATOM 857 C C . LEU A 1 103 ? -22.623 -7.247 18.932 1.00 97.31 103 LEU A C 1
ATOM 859 O O . LEU A 1 103 ? -23.580 -6.562 18.569 1.00 97.31 103 LEU A O 1
ATOM 863 N N . THR A 1 104 ? -22.129 -7.181 20.171 1.00 98.06 104 THR A N 1
ATOM 864 C CA . THR A 1 104 ? -22.570 -6.143 21.116 1.00 98.06 104 THR A CA 1
ATOM 865 C C . THR A 1 104 ? -22.093 -4.758 20.656 1.00 98.06 104 THR A C 1
ATOM 867 O O . THR A 1 104 ? -21.145 -4.663 19.865 1.00 98.06 104 THR A O 1
ATOM 870 N N . PRO A 1 105 ? -22.688 -3.657 21.153 1.00 96.62 105 PRO A N 1
ATOM 871 C CA . PRO A 1 105 ? -22.245 -2.305 20.809 1.00 96.62 105 PRO A CA 1
ATOM 872 C C . PRO A 1 105 ? -20.748 -2.061 21.063 1.00 96.62 105 PRO A C 1
ATOM 874 O O . PRO A 1 105 ? -20.063 -1.450 20.241 1.00 96.62 105 PRO A O 1
ATOM 877 N N . GLU A 1 106 ? -20.211 -2.592 22.162 1.00 96.69 106 GLU A N 1
ATOM 878 C CA . GLU A 1 106 ? -18.804 -2.449 22.544 1.00 96.69 106 GLU A CA 1
ATOM 879 C C . GLU A 1 106 ? -17.888 -3.229 21.590 1.00 96.69 106 GLU A C 1
ATOM 881 O O . GLU A 1 106 ? -16.873 -2.708 21.121 1.00 96.69 106 GLU A O 1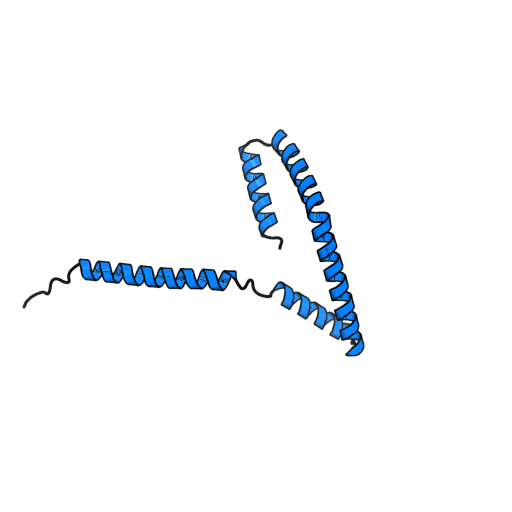
ATOM 886 N N . GLN A 1 107 ? -18.270 -4.463 21.247 1.00 97.25 107 GLN A N 1
ATOM 887 C CA . GLN A 1 107 ? -17.546 -5.291 20.278 1.00 97.25 107 GLN A CA 1
ATOM 888 C C . GLN A 1 107 ? -17.573 -4.669 18.877 1.00 97.25 107 GLN A C 1
ATOM 890 O O . GLN A 1 107 ? -16.570 -4.689 18.160 1.00 97.25 107 GLN A O 1
ATOM 895 N N . TRP A 1 108 ? -18.699 -4.067 18.494 1.00 97.00 108 TRP A N 1
ATOM 896 C CA . TRP A 1 108 ? -18.844 -3.358 17.229 1.00 97.00 108 TRP A CA 1
ATOM 897 C C . TRP A 1 108 ? -17.910 -2.148 17.138 1.00 97.00 108 TRP A C 1
ATOM 899 O O . TRP A 1 108 ? -17.231 -1.952 16.127 1.00 97.00 108 TRP A O 1
ATOM 909 N N . GLN A 1 109 ? -17.804 -1.365 18.211 1.00 96.06 109 GLN A N 1
ATOM 910 C CA . GLN A 1 109 ? -16.877 -0.238 18.268 1.00 96.06 109 GLN A CA 1
ATOM 911 C C . GLN A 1 109 ? -15.416 -0.695 18.117 1.00 96.06 109 GLN A C 1
ATOM 913 O O . GLN A 1 109 ? -14.661 -0.100 17.340 1.00 96.06 109 GLN A O 1
ATOM 918 N N . GLN A 1 110 ? -15.027 -1.784 18.791 1.00 95.94 110 GLN A N 1
ATOM 919 C CA . GLN A 1 110 ? -13.693 -2.377 18.642 1.00 95.94 110 GLN A CA 1
ATOM 920 C C . GLN A 1 110 ? -13.438 -2.865 17.208 1.00 95.94 110 GLN A C 1
ATOM 922 O O . GLN A 1 110 ? -12.389 -2.568 16.630 1.00 95.94 110 GLN A O 1
ATOM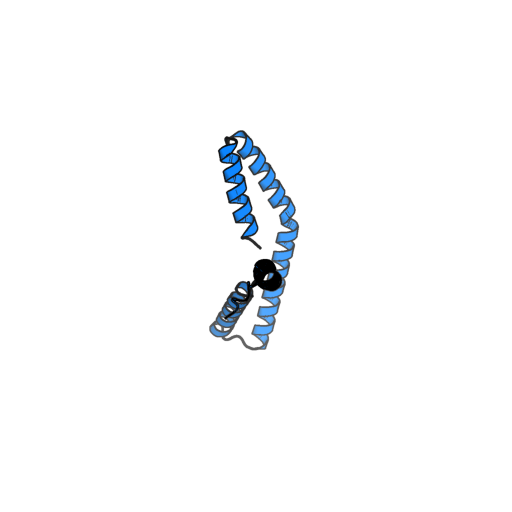 927 N N . TRP A 1 111 ? -14.409 -3.550 16.593 1.00 94.81 111 TRP A N 1
ATOM 928 C CA . TRP A 1 111 ? -14.334 -3.992 15.196 1.00 94.81 111 TRP A CA 1
ATOM 929 C C . TRP A 1 111 ? -14.086 -2.829 14.230 1.00 94.81 111 TRP A C 1
ATOM 931 O O . TRP A 1 111 ? -13.192 -2.885 13.373 1.00 94.81 111 TRP A O 1
ATOM 941 N N . GLN A 1 112 ? -14.844 -1.742 14.387 1.00 93.62 112 GLN A N 1
ATOM 942 C CA . GLN A 1 112 ? -14.686 -0.555 13.557 1.00 93.62 112 GLN A CA 1
ATOM 943 C C . GLN A 1 112 ? -13.299 0.071 13.709 1.00 93.62 112 GLN A C 1
ATOM 945 O O . GLN A 1 112 ? -12.721 0.508 12.711 1.00 93.62 112 GLN A O 1
ATOM 950 N N . GLN A 1 113 ? -12.752 0.112 14.925 1.00 93.31 113 GLN A N 1
ATOM 951 C CA . GLN A 1 113 ? -11.418 0.652 15.173 1.00 93.31 113 GLN A CA 1
ATOM 952 C C . GLN A 1 113 ? -10.332 -0.192 14.489 1.00 93.31 113 GLN A C 1
ATOM 954 O O . GLN A 1 113 ? -9.564 0.345 13.685 1.00 93.31 113 GLN A O 1
ATOM 959 N N . MET A 1 114 ? -10.339 -1.514 14.699 1.00 91.69 114 MET A N 1
ATOM 960 C CA . MET A 1 114 ? -9.394 -2.442 14.057 1.00 91.69 114 MET A CA 1
ATOM 961 C C . MET A 1 114 ? -9.426 -2.326 12.524 1.00 91.69 114 MET A C 1
ATOM 963 O O . MET A 1 114 ? -8.392 -2.329 11.841 1.00 91.69 114 MET A O 1
ATOM 967 N N . THR A 1 115 ? -10.628 -2.172 11.967 1.00 89.88 115 THR A N 1
ATOM 968 C CA . THR A 1 115 ? -10.834 -2.075 10.522 1.00 89.88 115 THR A CA 1
ATOM 969 C C . THR A 1 115 ? -10.377 -0.726 9.959 1.00 89.88 115 THR A C 1
ATOM 971 O O . THR A 1 115 ? -9.770 -0.690 8.884 1.00 89.88 115 THR A O 1
ATOM 974 N N . ARG A 1 116 ? -10.611 0.393 10.662 1.00 88.19 116 ARG A N 1
ATOM 975 C CA . ARG A 1 116 ? -10.126 1.724 10.246 1.00 88.19 116 ARG A CA 1
ATOM 976 C C . ARG A 1 116 ? -8.602 1.779 10.210 1.00 88.19 116 ARG A C 1
ATOM 978 O O . ARG A 1 116 ? -8.046 2.228 9.208 1.00 88.19 116 ARG A O 1
ATOM 985 N N . GLU A 1 117 ? -7.933 1.266 11.240 1.00 82.38 117 GLU A N 1
ATOM 986 C CA . GLU A 1 117 ? -6.466 1.212 11.297 1.00 82.38 117 GLU A CA 1
ATOM 987 C C . GLU A 1 117 ? -5.890 0.378 10.145 1.00 82.38 117 GLU A C 1
ATOM 989 O O . GLU A 1 117 ? -4.958 0.797 9.453 1.00 82.38 117 GLU A O 1
ATOM 994 N N . SER A 1 118 ? -6.504 -0.771 9.862 1.00 82.44 118 SER A N 1
ATOM 995 C CA . SER A 1 118 ? -6.105 -1.642 8.753 1.00 82.44 118 SER A CA 1
ATOM 996 C C . SER A 1 118 ? -6.292 -0.983 7.379 1.00 82.44 118 SER A C 1
ATOM 998 O O . SER A 1 118 ? -5.469 -1.179 6.481 1.00 82.44 118 SER A O 1
ATOM 1000 N N . ARG A 1 119 ? -7.349 -0.175 7.202 1.00 78.44 119 ARG A N 1
ATOM 1001 C CA . ARG A 1 119 ? -7.605 0.581 5.962 1.00 78.44 119 ARG A CA 1
ATOM 1002 C C . ARG A 1 119 ? -6.609 1.730 5.780 1.00 78.44 119 ARG A C 1
ATOM 1004 O O . ARG A 1 119 ? -6.116 1.914 4.676 1.00 78.44 119 ARG A O 1
ATOM 1011 N N . GLN A 1 120 ? -6.251 2.448 6.844 1.00 75.38 120 GLN A N 1
ATOM 1012 C CA . GLN A 1 120 ? -5.274 3.546 6.779 1.00 75.38 120 GLN A CA 1
ATOM 1013 C C . GLN A 1 120 ? -3.842 3.072 6.481 1.00 75.38 120 GLN A C 1
ATOM 1015 O O . GLN A 1 120 ? -3.052 3.810 5.889 1.00 75.38 120 GLN A O 1
ATOM 1020 N N . ARG A 1 121 ? -3.502 1.832 6.858 1.00 73.19 121 ARG A N 1
ATOM 1021 C CA . ARG A 1 121 ? -2.187 1.222 6.591 1.00 73.19 121 ARG A CA 1
ATOM 1022 C C . ARG A 1 121 ? -2.006 0.728 5.149 1.00 73.19 121 ARG A C 1
ATOM 1024 O O . ARG A 1 121 ? -0.877 0.441 4.759 1.00 73.19 121 ARG A O 1
ATOM 1031 N N . ARG A 1 122 ? -3.077 0.617 4.354 1.00 62.72 122 ARG A N 1
ATOM 1032 C CA . ARG A 1 122 ? -3.026 0.165 2.952 1.00 62.72 122 ARG A CA 1
ATOM 1033 C C . ARG A 1 122 ? -3.173 1.364 1.997 1.00 62.72 122 ARG A C 1
ATOM 1035 O O . ARG A 1 122 ? -4.305 1.790 1.787 1.00 62.72 122 ARG A O 1
ATOM 1042 N N . PRO A 1 123 ? -2.071 1.914 1.441 1.00 49.78 123 PRO A N 1
ATOM 1043 C CA . PRO A 1 123 ? -2.138 2.929 0.389 1.00 49.78 123 PRO A CA 1
ATOM 1044 C C . PRO A 1 123 ? -2.664 2.374 -0.949 1.00 49.78 123 PRO A C 1
ATOM 1046 O O . PRO A 1 123 ? -2.500 1.160 -1.249 1.00 49.78 123 PRO A O 1
#

pLDDT: mean 81.62, std 15.68, range [37.28, 98.19]

Foldseek 3Di:
DDDPPPDVVVVVVVVVVVVVVVVVVVVVVVVVVVVDPDCPVVVVVVVVLVVVCVVVVDDPVRSVVVVVVVVVVVVVVVVVCVVCVVVVVVVVVVVLVVVVVVDDPVVNVVVVVVVVVVVVPPD

Sequence (123 aa):
MESKTQNKWQIRGAVLLIFLLGFLAGALTLTIYHSKRPPVFSEVRRERFERMVNQLQLTSGQRTQVNQIMNEMRQKFVDYRRQSAPRVQEIRQQTDEQLQKVLTPEQWQQWQQMTRESRQRRP

Secondary structure (DSSP, 8-state):
-------HHHHHHHHHHHHHHHHHHHHHHHHHHHT---THHHHHHHHHHHHHHHHTT--HHHHHHHHHHHHHHHHHHHHHHHHHHHHHHHHHHHHHHHHHTTS-HHHHHHHHHHHHHHHHT--

Radius of gyration: 27.75 Å; chains: 1; bounding box: 49×62×71 Å